Protein AF-A0A2V5ZQG7-F1 (afdb_monomer)

Radius of gyration: 13.89 Å; Cα contacts (8 Å, |Δi|>4): 99; chains: 1; bounding box: 46×27×25 Å

Solvent-accessible surface area (backbone atoms only — not comparable to full-atom values): 5188 Å² total; per-residue (Å²): 121,76,66,65,58,47,58,52,50,52,52,46,48,50,46,37,61,37,27,44,98,58,28,69,59,46,26,58,77,69,68,50,48,69,47,80,48,33,68,63,49,49,67,77,37,68,83,32,64,48,55,52,78,80,55,18,16,79,73,48,73,57,99,74,29,36,31,32,30,66,84,38,61,52,58,93,85,66,75,71,77,77,74,86,77,78,131

Mean predicted aligned error: 7.86 Å

Structure (mmCIF, N/CA/C/O backbone):
data_AF-A0A2V5ZQG7-F1
#
_entry.id   AF-A0A2V5ZQG7-F1
#
loop_
_atom_site.group_PDB
_atom_site.id
_atom_site.type_symbol
_atom_site.label_atom_id
_atom_site.label_alt_id
_atom_site.label_comp_id
_atom_site.label_asym_id
_atom_site.label_entity_id
_atom_site.label_seq_id
_atom_site.pdbx_PDB_ins_code
_atom_site.Cartn_x
_atom_site.Cartn_y
_atom_site.Cartn_z
_atom_site.occupancy
_atom_site.B_iso_or_equiv
_atom_site.auth_seq_id
_atom_site.auth_comp_id
_atom_site.auth_asym_id
_atom_site.auth_atom_id
_atom_site.pdbx_PDB_model_num
ATOM 1 N N . GLN A 1 1 ? 27.267 -2.610 -12.535 1.00 55.22 1 GLN A N 1
ATOM 2 C CA . GLN A 1 1 ? 26.177 -3.582 -12.325 1.00 55.22 1 GLN A CA 1
ATOM 3 C C . GLN A 1 1 ? 24.986 -3.063 -11.508 1.00 55.22 1 GLN A C 1
ATOM 5 O O . GLN A 1 1 ? 23.877 -3.397 -11.870 1.00 55.22 1 GLN A O 1
ATOM 10 N N . GLY A 1 2 ? 25.136 -2.218 -10.475 1.00 54.91 2 GLY A N 1
ATOM 11 C CA . GLY A 1 2 ? 24.001 -1.848 -9.595 1.00 54.91 2 GLY A CA 1
ATOM 12 C C . GLY A 1 2 ? 22.879 -0.958 -10.173 1.00 54.91 2 GLY A C 1
ATOM 13 O O . GLY A 1 2 ? 21.823 -0.858 -9.560 1.00 54.91 2 GLY A O 1
ATOM 14 N N . PHE A 1 3 ? 23.065 -0.318 -11.333 1.00 55.44 3 PHE A N 1
ATOM 15 C CA . PHE A 1 3 ? 22.056 0.587 -11.916 1.00 55.44 3 PHE A CA 1
ATOM 16 C C . PHE A 1 3 ? 20.971 -0.141 -12.728 1.00 55.44 3 PHE A C 1
ATOM 18 O O . PHE A 1 3 ? 19.834 0.322 -12.790 1.00 55.44 3 PHE A O 1
ATOM 25 N N . GLU A 1 4 ? 21.293 -1.293 -13.325 1.00 59.09 4 GLU A N 1
ATOM 26 C CA . GLU A 1 4 ? 20.342 -2.075 -14.130 1.00 59.09 4 GLU A CA 1
ATOM 27 C C . GLU A 1 4 ? 19.307 -2.792 -13.250 1.00 59.09 4 GLU A C 1
ATOM 29 O O . GLU A 1 4 ? 18.137 -2.894 -13.618 1.00 59.09 4 GLU A O 1
ATOM 34 N N . ASP A 1 5 ? 19.720 -3.237 -12.061 1.00 63.41 5 ASP A N 1
ATOM 35 C CA . ASP A 1 5 ? 18.833 -3.837 -11.060 1.00 63.41 5 ASP A CA 1
ATOM 36 C C . ASP A 1 5 ? 17.921 -2.796 -10.397 1.00 63.41 5 ASP A C 1
ATOM 38 O O . ASP A 1 5 ? 16.755 -3.085 -10.115 1.00 63.41 5 ASP A O 1
ATOM 42 N N . TYR A 1 6 ? 18.405 -1.559 -10.225 1.00 64.56 6 TYR A N 1
ATOM 43 C CA . TYR A 1 6 ? 17.600 -0.458 -9.691 1.00 64.56 6 TYR A CA 1
ATOM 44 C C . TYR A 1 6 ? 16.427 -0.115 -10.619 1.00 64.56 6 TYR A C 1
ATOM 46 O O . TYR A 1 6 ? 15.285 -0.060 -10.169 1.00 64.56 6 TYR A O 1
ATOM 54 N N . GLY A 1 7 ? 16.684 0.042 -11.924 1.00 76.38 7 GLY A N 1
ATOM 55 C CA . GLY A 1 7 ? 15.634 0.353 -12.901 1.00 76.38 7 GLY A CA 1
ATOM 56 C C . GLY A 1 7 ? 14.548 -0.726 -12.983 1.00 76.38 7 GLY A C 1
ATOM 57 O O . GLY A 1 7 ? 13.362 -0.410 -13.060 1.00 76.38 7 GLY A O 1
ATOM 58 N N . LYS A 1 8 ? 14.935 -2.005 -12.892 1.00 82.62 8 LYS A N 1
ATOM 59 C CA . LYS A 1 8 ? 13.988 -3.134 -12.862 1.00 82.62 8 LYS A CA 1
ATOM 60 C C . LYS A 1 8 ? 13.174 -3.172 -11.569 1.00 82.62 8 LYS A C 1
ATOM 62 O O . LYS A 1 8 ? 11.967 -3.396 -11.614 1.00 82.62 8 LYS A O 1
ATOM 67 N N . THR A 1 9 ? 13.819 -2.932 -10.430 1.00 85.62 9 THR A N 1
ATOM 68 C CA . THR A 1 9 ? 13.152 -2.900 -9.120 1.00 85.62 9 THR A CA 1
ATOM 69 C C . THR A 1 9 ? 12.157 -1.742 -9.041 1.00 85.62 9 THR A C 1
ATOM 71 O O . THR A 1 9 ? 11.033 -1.930 -8.583 1.00 85.62 9 THR A O 1
ATOM 74 N N . GLU A 1 10 ? 12.524 -0.563 -9.548 1.00 86.25 10 GLU A N 1
ATOM 75 C CA . GLU A 1 10 ? 11.637 0.601 -9.587 1.00 86.25 10 GLU A CA 1
ATOM 76 C C . GLU A 1 10 ? 10.417 0.370 -10.495 1.00 86.25 10 GLU A C 1
ATOM 78 O O . GLU A 1 10 ? 9.298 0.718 -10.118 1.00 86.25 10 GLU A O 1
ATOM 83 N N . ASP A 1 11 ? 10.601 -0.250 -11.664 1.00 90.00 11 ASP A N 1
ATOM 84 C CA . ASP A 1 11 ? 9.497 -0.589 -12.571 1.00 90.00 11 ASP A CA 1
ATOM 85 C C . ASP A 1 11 ? 8.515 -1.584 -11.931 1.00 90.00 11 ASP A C 1
ATOM 87 O O . ASP A 1 11 ? 7.297 -1.382 -11.963 1.00 90.00 11 ASP A O 1
ATOM 91 N N . LEU A 1 12 ? 9.039 -2.623 -11.274 1.00 90.31 12 LEU A N 1
ATOM 92 C CA . LEU A 1 12 ? 8.230 -3.579 -10.520 1.00 90.31 12 LEU A CA 1
ATOM 93 C C . LEU A 1 12 ? 7.497 -2.895 -9.361 1.00 90.31 12 LEU A C 1
ATOM 95 O O . LEU A 1 12 ? 6.302 -3.122 -9.177 1.00 90.31 12 LEU A O 1
ATOM 99 N N . LEU A 1 13 ? 8.162 -2.010 -8.615 1.00 90.56 13 LEU A N 1
ATOM 100 C CA . LEU A 1 13 ? 7.521 -1.266 -7.535 1.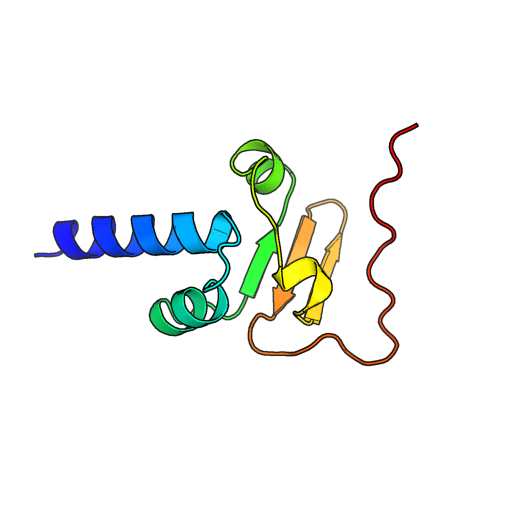00 90.56 13 LEU A CA 1
ATOM 101 C C . LEU A 1 13 ? 6.403 -0.368 -8.075 1.00 90.56 13 LEU A C 1
ATOM 103 O O . LEU A 1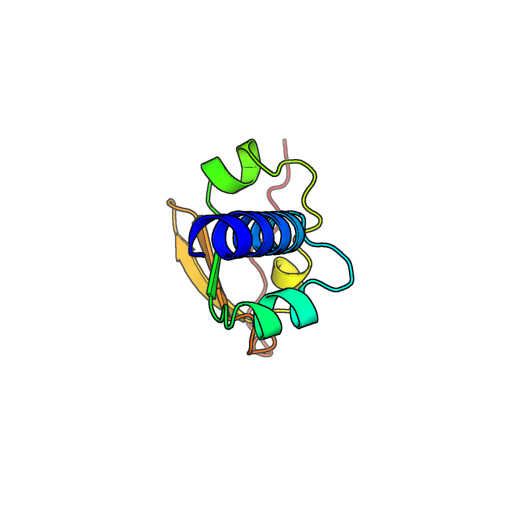 13 ? 5.308 -0.366 -7.523 1.00 90.56 13 LEU A O 1
ATOM 107 N N . LYS A 1 14 ? 6.619 0.342 -9.186 1.00 90.56 14 LYS A N 1
ATOM 108 C CA . LYS A 1 14 ? 5.576 1.156 -9.832 1.00 90.56 14 LYS A CA 1
ATOM 109 C C . LYS A 1 14 ? 4.381 0.305 -10.258 1.00 90.56 14 LYS A C 1
ATOM 111 O O . LYS A 1 14 ? 3.244 0.696 -9.998 1.00 90.56 14 LYS A O 1
ATOM 116 N N . LYS A 1 15 ? 4.613 -0.873 -10.845 1.00 91.12 15 LYS A N 1
ATOM 117 C CA . LYS A 1 15 ? 3.550 -1.834 -11.200 1.00 91.12 15 LYS A CA 1
ATOM 118 C C . LYS A 1 15 ? 2.783 -2.330 -9.977 1.00 91.12 15 LYS A C 1
ATOM 120 O O . LYS A 1 15 ? 1.555 -2.426 -10.029 1.00 91.12 15 LYS A O 1
ATOM 125 N N . LEU A 1 16 ? 3.489 -2.602 -8.876 1.00 91.81 16 LEU A N 1
ATOM 126 C CA . LEU A 1 16 ? 2.872 -2.932 -7.594 1.00 91.81 16 LEU A CA 1
ATOM 127 C C . LEU A 1 16 ? 1.997 -1.771 -7.116 1.00 91.81 16 LEU A C 1
ATOM 129 O O . LEU A 1 16 ? 0.812 -1.976 -6.893 1.00 91.81 16 LEU A O 1
ATOM 133 N N . MET A 1 17 ? 2.528 -0.549 -7.054 1.00 92.56 17 MET A N 1
ATOM 134 C CA . MET A 1 17 ? 1.802 0.641 -6.592 1.00 92.56 17 MET A CA 1
ATOM 135 C C . MET A 1 17 ? 0.592 0.995 -7.470 1.00 92.56 17 MET A C 1
ATOM 137 O O . MET A 1 17 ? -0.404 1.508 -6.961 1.00 92.56 17 MET A O 1
ATOM 141 N N . GLN A 1 18 ? 0.619 0.676 -8.767 1.00 92.69 18 GLN A N 1
ATOM 142 C CA . GLN A 1 18 ? -0.524 0.808 -9.682 1.00 92.69 18 GLN A CA 1
ATOM 143 C C . GLN A 1 18 ? -1.632 -0.232 -9.440 1.00 92.69 18 GLN A C 1
ATOM 145 O O . GLN A 1 18 ? -2.749 -0.071 -9.933 1.00 92.69 18 GLN A O 1
ATOM 150 N N . GLY A 1 19 ? -1.363 -1.293 -8.676 1.00 87.81 19 GLY A N 1
ATOM 151 C CA . GLY A 1 19 ? -2.369 -2.303 -8.365 1.00 87.81 19 GLY A CA 1
ATOM 152 C C . GLY A 1 19 ? -2.766 -3.166 -9.555 1.00 87.81 19 GLY A C 1
ATOM 153 O O . GLY A 1 19 ? -3.933 -3.529 -9.669 1.00 87.81 19 GLY A O 1
ATOM 154 N N . GLY A 1 20 ? -1.816 -3.494 -10.438 1.00 86.38 20 GLY A N 1
ATOM 155 C CA . GLY A 1 20 ? -2.066 -4.396 -11.566 1.00 86.38 20 GLY A CA 1
ATOM 156 C C . GLY A 1 20 ? -2.595 -5.772 -11.130 1.00 86.38 20 GLY A C 1
ATOM 157 O O . GLY A 1 20 ? -2.418 -6.194 -9.989 1.00 86.38 20 GLY A O 1
ATOM 158 N N . ALA A 1 21 ? -3.223 -6.514 -12.047 1.00 84.69 21 ALA A N 1
ATOM 159 C CA . ALA A 1 21 ? -3.836 -7.816 -11.744 1.00 84.69 21 ALA A CA 1
ATOM 160 C C . ALA A 1 21 ? -2.856 -8.834 -11.118 1.00 84.69 21 ALA A C 1
ATOM 162 O O . ALA A 1 21 ? -3.253 -9.671 -10.309 1.00 84.69 21 ALA A O 1
ATOM 163 N N . ASN A 1 22 ? -1.567 -8.729 -11.446 1.00 88.81 22 ASN A N 1
ATOM 164 C CA . ASN A 1 22 ? -0.481 -9.574 -10.952 1.00 88.81 22 ASN A CA 1
ATOM 165 C C . ASN A 1 22 ? 0.262 -8.994 -9.730 1.00 88.81 22 ASN A C 1
ATOM 167 O O . ASN A 1 22 ? 1.356 -9.456 -9.415 1.00 88.81 22 ASN A O 1
ATOM 171 N N . TRP A 1 23 ? -0.301 -8.010 -9.022 1.00 90.12 23 TRP A N 1
ATOM 172 C CA . TRP A 1 23 ? 0.366 -7.329 -7.903 1.00 90.12 23 TRP A CA 1
ATOM 173 C C . TRP A 1 23 ? 0.934 -8.281 -6.833 1.00 90.12 23 TRP A C 1
ATOM 175 O O . TRP A 1 23 ? 1.988 -8.001 -6.276 1.00 90.12 23 TRP A O 1
ATOM 185 N N . ARG A 1 24 ? 0.281 -9.423 -6.564 1.00 90.12 24 ARG A N 1
ATOM 186 C CA . ARG A 1 24 ? 0.767 -10.427 -5.595 1.00 90.12 24 ARG A CA 1
ATOM 187 C C . ARG A 1 24 ? 2.070 -11.081 -6.026 1.00 90.12 24 ARG A C 1
ATOM 189 O O . ARG A 1 24 ? 2.924 -11.340 -5.187 1.00 90.12 24 ARG A O 1
ATOM 196 N N . ASP A 1 25 ? 2.196 -11.372 -7.315 1.00 91.69 25 ASP A N 1
ATOM 197 C CA . ASP A 1 25 ? 3.407 -11.962 -7.877 1.00 91.69 25 ASP A CA 1
ATOM 198 C C . ASP A 1 25 ? 4.556 -10.954 -7.791 1.00 91.69 25 ASP A C 1
ATOM 200 O O . ASP A 1 25 ? 5.593 -11.244 -7.205 1.00 91.69 25 ASP A O 1
ATOM 204 N N . VAL A 1 26 ? 4.291 -9.712 -8.207 1.00 91.81 26 VAL A N 1
ATOM 205 C CA . VAL A 1 26 ? 5.247 -8.600 -8.122 1.00 91.81 26 VAL A CA 1
ATOM 206 C C . VAL A 1 26 ? 5.690 -8.336 -6.678 1.00 91.81 26 VAL A C 1
ATOM 208 O O . VAL A 1 26 ? 6.881 -8.173 -6.421 1.00 91.81 26 VAL A O 1
ATOM 211 N N . ALA A 1 27 ? 4.760 -8.335 -5.719 1.00 91.94 27 ALA A N 1
ATOM 212 C CA . ALA A 1 27 ? 5.076 -8.179 -4.301 1.00 91.94 27 ALA A CA 1
ATOM 213 C C . ALA A 1 27 ? 5.992 -9.302 -3.795 1.00 91.94 27 ALA A C 1
ATOM 215 O O . ALA A 1 27 ? 6.951 -9.024 -3.080 1.00 91.94 27 ALA A O 1
ATOM 216 N N . ARG A 1 28 ? 5.755 -10.554 -4.210 1.00 90.44 28 ARG A N 1
ATOM 217 C CA . ARG A 1 28 ? 6.618 -11.694 -3.863 1.00 90.44 28 ARG A CA 1
ATOM 218 C C . ARG A 1 28 ? 7.997 -11.593 -4.502 1.00 90.44 28 ARG A C 1
ATOM 220 O O . ARG A 1 28 ? 8.981 -11.846 -3.816 1.00 90.44 28 ARG A O 1
ATOM 227 N N . THR A 1 29 ? 8.083 -11.187 -5.770 1.00 91.31 29 THR A N 1
ATOM 228 C CA . THR A 1 29 ? 9.363 -10.956 -6.459 1.00 91.31 29 THR A CA 1
ATOM 229 C C . THR A 1 29 ? 10.196 -9.896 -5.745 1.00 91.31 29 THR A C 1
ATOM 231 O O . THR A 1 29 ? 11.401 -10.064 -5.593 1.00 91.31 29 THR A O 1
ATOM 234 N N . LEU A 1 30 ? 9.552 -8.826 -5.274 1.00 90.25 30 LEU A N 1
ATOM 235 C CA . LEU A 1 30 ? 10.202 -7.755 -4.517 1.00 90.25 30 LEU A CA 1
ATOM 236 C C . LEU A 1 30 ? 10.364 -8.067 -3.020 1.00 90.25 30 LEU A C 1
ATOM 238 O O . LEU A 1 30 ? 10.912 -7.246 -2.289 1.00 90.25 30 LEU A O 1
ATOM 242 N N . GLN A 1 31 ? 9.856 -9.210 -2.548 1.00 90.62 31 GLN A N 1
ATOM 243 C CA . GLN A 1 31 ? 9.756 -9.566 -1.126 1.00 90.62 31 GLN A CA 1
ATOM 244 C C . GLN A 1 31 ? 9.084 -8.473 -0.267 1.00 90.62 31 GLN A C 1
ATOM 246 O O . GLN A 1 31 ? 9.403 -8.285 0.909 1.00 90.62 31 GLN A O 1
ATOM 251 N N . VAL A 1 32 ? 8.127 -7.747 -0.851 1.00 90.75 32 VAL A N 1
ATOM 252 C CA . VAL A 1 32 ? 7.342 -6.713 -0.174 1.00 90.75 32 VAL A CA 1
ATOM 253 C C . VAL A 1 32 ? 6.208 -7.376 0.588 1.00 90.75 32 VAL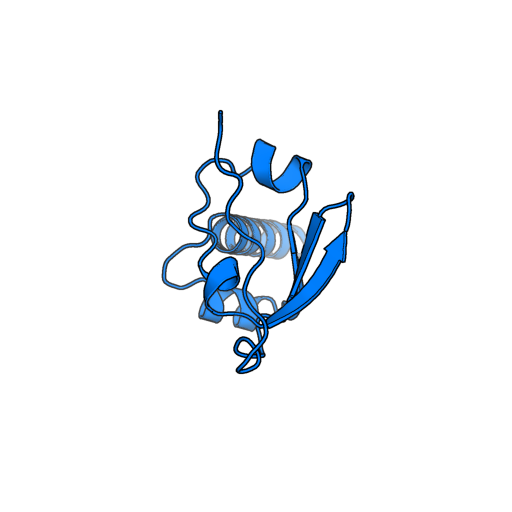 A C 1
ATOM 255 O O . VAL A 1 32 ? 5.267 -7.911 0.003 1.00 90.75 32 VAL A O 1
ATOM 258 N N . ARG A 1 33 ? 6.280 -7.285 1.912 1.00 92.56 33 ARG A N 1
ATOM 259 C CA . ARG A 1 33 ? 5.229 -7.772 2.805 1.00 92.56 33 ARG A CA 1
ATOM 260 C C . ARG A 1 33 ? 4.198 -6.707 3.155 1.00 92.56 33 ARG A C 1
ATOM 262 O O . ARG A 1 33 ? 3.016 -7.011 3.246 1.00 92.56 33 ARG A O 1
ATOM 269 N N . TYR A 1 34 ? 4.630 -5.465 3.347 1.00 92.94 34 TYR A N 1
ATOM 270 C CA . TYR A 1 34 ? 3.753 -4.374 3.758 1.00 92.94 34 TYR A CA 1
ATOM 271 C C . TYR A 1 34 ? 3.716 -3.289 2.693 1.00 92.94 34 TYR A C 1
ATOM 273 O O . TYR A 1 34 ? 4.763 -2.881 2.192 1.00 92.94 34 TYR A O 1
ATOM 281 N N . ILE A 1 35 ? 2.519 -2.793 2.386 1.00 92.06 35 ILE A N 1
ATOM 282 C CA . ILE A 1 35 ? 2.338 -1.611 1.544 1.00 92.06 35 ILE A CA 1
ATOM 283 C C . ILE A 1 35 ? 1.728 -0.486 2.365 1.00 92.06 35 ILE A C 1
ATOM 285 O O . ILE A 1 35 ? 0.720 -0.667 3.048 1.00 92.06 35 ILE A O 1
ATOM 289 N N . PHE A 1 36 ? 2.357 0.680 2.290 1.00 92.50 36 PHE A N 1
ATOM 290 C CA . PHE A 1 36 ? 1.832 1.909 2.854 1.00 92.50 36 PHE A CA 1
ATOM 291 C C . PHE A 1 36 ? 0.986 2.636 1.810 1.00 92.50 36 PHE A C 1
ATOM 293 O O . PHE A 1 36 ? 1.345 2.701 0.635 1.00 92.50 36 PHE A O 1
ATOM 300 N N . TRP A 1 37 ? -0.145 3.182 2.243 1.00 92.81 37 TRP A N 1
ATOM 301 C CA . TRP A 1 37 ? -1.062 3.922 1.392 1.00 92.81 37 TRP A CA 1
ATOM 302 C C . TRP A 1 37 ? -1.549 5.196 2.088 1.00 92.81 37 TRP A C 1
ATOM 304 O O . TRP A 1 37 ? -2.547 5.194 2.820 1.00 92.81 37 TRP A O 1
ATOM 314 N N . GLY A 1 38 ? -0.821 6.291 1.868 1.00 91.50 38 GLY A N 1
ATOM 315 C CA . GLY A 1 38 ? -1.087 7.613 2.422 1.00 91.50 38 GLY A CA 1
ATOM 316 C C . GLY A 1 38 ? -1.684 8.591 1.410 1.00 91.50 38 GLY A C 1
ATOM 317 O O . GLY A 1 38 ? -2.221 8.220 0.363 1.00 91.50 38 GLY A O 1
ATOM 318 N N . LYS A 1 39 ? -1.638 9.884 1.750 1.00 89.19 39 LYS A N 1
ATOM 319 C CA . LYS A 1 39 ? -2.124 10.964 0.872 1.00 89.19 39 LYS A CA 1
ATOM 320 C C . LYS A 1 39 ? -1.244 11.125 -0.367 1.00 89.19 39 LYS A C 1
ATOM 322 O O . LYS A 1 39 ? -1.774 11.332 -1.457 1.00 89.19 39 LYS A O 1
ATOM 327 N N . ASP A 1 40 ? 0.069 10.999 -0.208 1.00 90.06 40 ASP A N 1
ATOM 328 C CA . ASP A 1 40 ? 1.020 11.130 -1.307 1.00 90.06 40 ASP A CA 1
ATOM 329 C C . ASP A 1 40 ? 0.913 9.967 -2.290 1.00 90.06 40 ASP A C 1
ATOM 331 O O . ASP A 1 40 ? 0.867 10.203 -3.494 1.00 90.06 40 ASP A O 1
ATOM 335 N N . GLU A 1 41 ? 0.763 8.725 -1.828 1.00 90.69 41 GLU A N 1
ATOM 336 C CA . GLU A 1 41 ? 0.537 7.577 -2.713 1.00 90.69 41 GLU A CA 1
ATOM 337 C C . GLU A 1 41 ? -0.766 7.736 -3.492 1.00 90.69 41 GLU A C 1
ATOM 339 O O . GLU A 1 41 ? -0.789 7.519 -4.700 1.00 90.69 41 GLU A O 1
ATOM 344 N N . LYS A 1 42 ? -1.837 8.210 -2.843 1.00 87.25 42 LYS A N 1
ATOM 345 C CA . LYS A 1 42 ? -3.104 8.513 -3.526 1.00 87.25 42 LYS A CA 1
ATOM 346 C C . LYS A 1 42 ? -2.951 9.600 -4.591 1.00 87.25 42 LYS A C 1
ATOM 348 O O . LYS A 1 42 ? -3.597 9.512 -5.630 1.00 87.25 42 LYS A O 1
ATOM 353 N N . LYS A 1 43 ? -2.111 10.611 -4.351 1.00 90.56 43 LYS A N 1
ATOM 354 C CA . LYS A 1 43 ? -1.849 11.694 -5.310 1.00 90.56 43 LYS A CA 1
ATOM 355 C C . LYS A 1 43 ? -0.984 11.222 -6.483 1.00 90.56 43 LYS A C 1
ATOM 357 O O . LYS A 1 43 ? -1.299 11.527 -7.628 1.00 90.56 43 LYS A O 1
ATOM 362 N N . ASN A 1 44 ? 0.087 10.482 -6.203 1.00 89.38 44 ASN A N 1
ATOM 363 C CA . ASN A 1 44 ? 1.051 10.022 -7.206 1.00 89.38 44 ASN 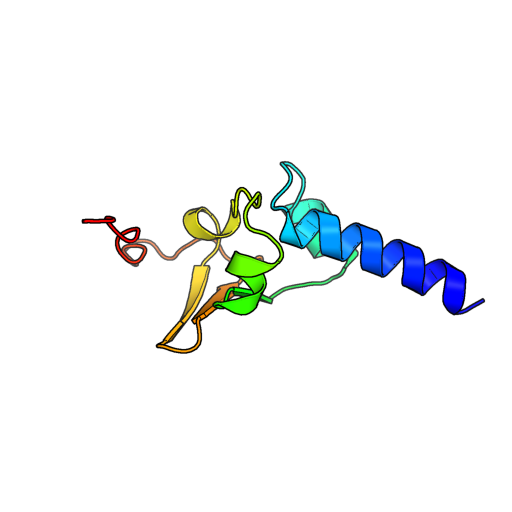A CA 1
ATOM 364 C C . ASN A 1 44 ? 0.537 8.819 -8.016 1.00 89.38 44 ASN A C 1
ATOM 366 O O . ASN A 1 44 ? 0.882 8.667 -9.184 1.00 89.38 44 ASN A O 1
ATOM 370 N N . TYR A 1 45 ? -0.325 7.994 -7.420 1.00 89.44 45 TYR A N 1
ATOM 371 C CA . TYR A 1 45 ? -0.911 6.797 -8.022 1.00 89.44 45 TYR A CA 1
ATOM 372 C C . TYR A 1 45 ? -2.444 6.870 -8.023 1.00 89.44 45 TYR A C 1
ATOM 374 O O . TYR A 1 45 ? -3.130 5.914 -7.659 1.00 89.44 45 TYR A O 1
ATOM 382 N N . ALA A 1 46 ? -2.998 8.004 -8.465 1.00 86.31 46 ALA A N 1
ATOM 383 C CA . ALA A 1 46 ? -4.447 8.230 -8.526 1.00 86.31 46 ALA A CA 1
ATOM 384 C C . ALA A 1 46 ? -5.196 7.190 -9.388 1.00 86.31 46 ALA A C 1
ATOM 386 O O . ALA A 1 46 ? -6.357 6.889 -9.126 1.00 86.31 46 ALA A O 1
ATOM 387 N N . GLY A 1 47 ? -4.520 6.604 -10.385 1.00 87.19 47 GLY A N 1
ATOM 388 C CA . GLY A 1 47 ? -5.048 5.522 -11.224 1.00 87.19 47 GLY A CA 1
ATOM 389 C C . GLY A 1 47 ? -4.909 4.112 -10.635 1.00 87.19 47 GLY A C 1
ATOM 390 O O . GLY A 1 47 ? -5.212 3.145 -11.329 1.00 87.19 47 GLY A O 1
ATOM 391 N N . SER A 1 48 ? -4.420 3.964 -9.398 1.00 89.75 48 SER A N 1
ATOM 392 C CA . SER A 1 48 ? -4.200 2.646 -8.798 1.00 89.75 48 SER A CA 1
ATOM 393 C C . SER A 1 48 ? -5.509 1.938 -8.459 1.00 89.75 48 SER A C 1
ATOM 395 O O . SER A 1 48 ? -6.380 2.490 -7.776 1.00 89.75 48 SER A O 1
ATOM 397 N N . GLN A 1 49 ? -5.616 0.672 -8.871 1.00 88.25 49 GLN A N 1
ATOM 398 C CA . GLN A 1 49 ? -6.780 -0.163 -8.559 1.00 88.25 49 GLN A CA 1
ATOM 399 C C . GLN A 1 49 ? -6.804 -0.636 -7.102 1.00 88.25 49 GLN A C 1
ATOM 401 O O . GLN A 1 49 ? -7.857 -1.051 -6.620 1.00 88.25 49 GLN A O 1
ATOM 406 N N . ARG A 1 50 ? -5.661 -0.561 -6.401 1.00 88.75 50 ARG A N 1
ATOM 407 C CA . ARG A 1 50 ? -5.502 -0.911 -4.976 1.00 88.75 50 ARG A CA 1
ATOM 408 C C . ARG A 1 50 ? -6.197 -2.226 -4.586 1.00 88.75 50 ARG A C 1
ATOM 410 O O . ARG A 1 50 ? -6.959 -2.260 -3.619 1.00 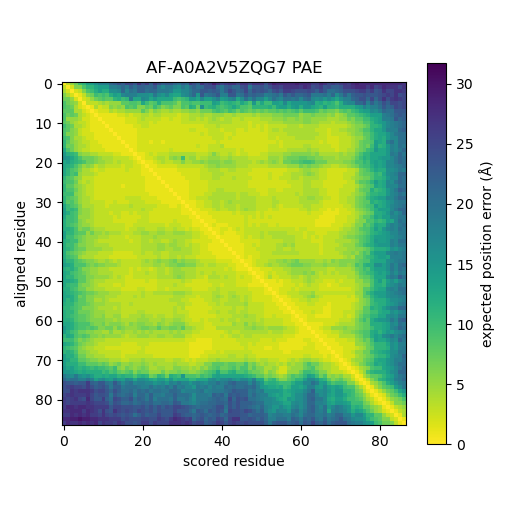88.75 50 ARG A O 1
ATOM 417 N N . PRO A 1 51 ? -5.959 -3.335 -5.305 1.00 88.94 51 PRO A N 1
ATOM 418 C CA . PRO A 1 51 ? -6.641 -4.601 -5.038 1.00 88.94 51 PRO A CA 1
ATOM 419 C C . PRO A 1 51 ? -6.383 -5.134 -3.617 1.00 88.94 51 PRO A C 1
ATOM 421 O O . PRO A 1 51 ? -7.255 -5.790 -3.040 1.00 88.94 51 PRO A O 1
ATOM 424 N N . TRP A 1 52 ? -5.226 -4.826 -3.018 1.00 88.81 52 TRP A N 1
ATOM 425 C CA . TRP A 1 52 ? -4.903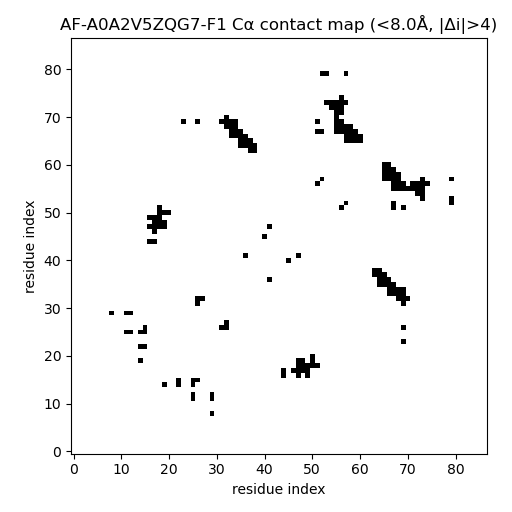 -5.179 -1.628 1.00 88.81 52 TRP A CA 1
ATOM 426 C C . TRP A 1 52 ? -5.830 -4.520 -0.602 1.00 88.81 52 TRP A C 1
ATOM 428 O O . TRP A 1 52 ? -6.083 -5.130 0.425 1.00 88.81 52 TRP A O 1
ATOM 438 N N . GLU A 1 53 ? -6.427 -3.359 -0.883 1.00 88.38 53 GLU A N 1
ATOM 439 C CA . GLU A 1 53 ? -7.361 -2.687 0.041 1.00 88.38 53 GLU A CA 1
ATOM 440 C C . GLU A 1 53 ? -8.564 -3.582 0.399 1.00 88.38 53 GLU A C 1
ATOM 442 O O . GLU A 1 53 ? -9.125 -3.474 1.484 1.00 88.38 53 GLU A O 1
ATOM 447 N N . LYS A 1 54 ? -8.933 -4.507 -0.501 1.00 84.69 54 LYS A N 1
ATOM 448 C CA . LYS A 1 54 ? -10.021 -5.479 -0.302 1.00 84.69 54 LYS A CA 1
ATOM 449 C C . LYS A 1 54 ? -9.548 -6.899 -0.001 1.00 84.69 54 LYS A C 1
ATOM 451 O O . LYS A 1 54 ? -10.344 -7.726 0.430 1.00 84.69 54 LYS A O 1
ATOM 456 N N . THR A 1 55 ? -8.300 -7.223 -0.331 1.00 87.38 55 THR A N 1
ATOM 457 C CA . THR A 1 55 ? -7.814 -8.614 -0.375 1.00 87.38 55 THR A CA 1
ATOM 458 C C . THR A 1 55 ? -6.627 -8.893 0.540 1.00 87.38 55 THR A C 1
ATOM 460 O O . THR A 1 55 ? -6.230 -10.055 0.646 1.00 87.38 55 THR A O 1
ATOM 463 N N . ALA A 1 56 ? -6.086 -7.866 1.195 1.00 89.75 56 ALA A N 1
ATOM 464 C CA . ALA A 1 56 ? -5.010 -7.943 2.174 1.00 89.75 56 ALA A CA 1
ATOM 465 C C . ALA A 1 56 ? -5.504 -7.501 3.562 1.00 89.75 56 ALA A C 1
ATOM 467 O O . ALA A 1 56 ? -6.480 -6.757 3.673 1.00 89.75 56 ALA A O 1
ATOM 468 N N . ALA A 1 57 ? -4.832 -7.956 4.617 1.00 90.19 57 ALA A N 1
ATOM 469 C CA . ALA A 1 57 ? -5.135 -7.545 5.984 1.00 90.19 57 ALA A CA 1
ATOM 470 C C . ALA A 1 57 ? -4.700 -6.102 6.244 1.00 90.19 57 ALA A C 1
ATOM 472 O O . ALA A 1 57 ? -3.620 -5.691 5.816 1.00 90.19 57 ALA A O 1
ATOM 473 N N . LEU A 1 58 ? -5.508 -5.347 6.986 1.00 90.44 58 LEU A N 1
ATOM 474 C CA . LEU A 1 58 ? -5.133 -4.017 7.443 1.00 90.44 58 LEU A CA 1
ATOM 475 C C . LEU A 1 58 ? -4.228 -4.163 8.674 1.00 90.44 58 LEU A C 1
ATOM 477 O O . LEU A 1 58 ? -4.673 -4.523 9.754 1.00 90.44 58 LEU A O 1
ATOM 481 N N . ALA A 1 59 ? -2.934 -3.899 8.517 1.00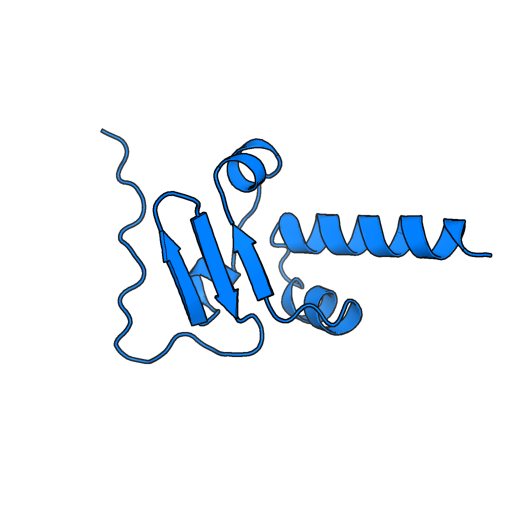 89.56 59 ALA A N 1
ATOM 482 C CA . ALA A 1 59 ? -1.977 -4.001 9.615 1.00 89.56 59 ALA A CA 1
ATOM 483 C C . ALA A 1 59 ? -2.068 -2.801 10.573 1.00 89.56 59 ALA A C 1
ATOM 485 O O . ALA A 1 59 ? -1.896 -2.955 11.780 1.00 89.56 59 ALA A O 1
ATOM 486 N N . ALA A 1 60 ? -2.311 -1.602 10.034 1.00 88.38 60 ALA A N 1
ATOM 487 C CA . ALA A 1 60 ? -2.498 -0.377 10.806 1.00 88.38 60 ALA A CA 1
ATOM 488 C C . ALA A 1 60 ? -3.176 0.707 9.958 1.00 88.38 60 ALA A C 1
ATOM 490 O O . ALA A 1 60 ? -2.990 0.760 8.744 1.00 88.38 60 ALA A O 1
ATOM 491 N N . SER A 1 61 ? -3.902 1.626 10.592 1.00 91.31 61 SER A N 1
ATOM 492 C CA . SER A 1 61 ? -4.450 2.813 9.927 1.00 91.31 61 SER A CA 1
ATOM 493 C C . SER A 1 61 ? -4.490 4.020 10.854 1.00 91.31 61 SER A C 1
ATOM 495 O O . SER A 1 61 ? -4.691 3.871 12.058 1.00 91.31 61 SER A O 1
ATOM 497 N N . GLY A 1 62 ? -4.368 5.218 10.289 1.00 89.69 62 GLY A N 1
ATOM 498 C CA . GLY A 1 62 ? -4.513 6.482 11.004 1.00 89.69 62 GLY A CA 1
ATOM 499 C C . GLY A 1 62 ? -4.596 7.681 10.059 1.00 89.69 62 GLY A C 1
ATOM 500 O O . GLY A 1 62 ? -4.686 7.536 8.841 1.00 89.69 62 GLY A O 1
ATOM 501 N N . THR A 1 63 ? -4.518 8.895 10.609 1.00 87.88 63 THR A N 1
ATOM 502 C CA . THR A 1 63 ? -4.579 10.161 9.842 1.00 87.88 63 THR A CA 1
ATOM 503 C C . THR A 1 63 ? -3.480 10.282 8.776 1.00 87.88 63 THR A C 1
ATOM 505 O O . THR A 1 63 ? -3.616 11.032 7.808 1.00 87.88 63 THR A O 1
ATOM 508 N N . TRP A 1 64 ? -2.393 9.533 8.950 1.00 87.50 64 TRP A N 1
ATOM 509 C CA . TRP A 1 64 ? -1.253 9.450 8.043 1.00 87.50 64 TRP A CA 1
ATOM 510 C C . TRP A 1 64 ? -1.468 8.482 6.864 1.00 87.50 64 TRP A C 1
ATOM 512 O O . TRP A 1 64 ? -0.770 8.607 5.862 1.00 87.50 64 TRP A O 1
ATOM 522 N N . GLY A 1 65 ? -2.429 7.552 6.932 1.00 91.94 65 GLY A N 1
ATOM 523 C CA . GLY A 1 65 ? -2.649 6.531 5.901 1.00 91.94 65 GLY A CA 1
ATOM 524 C C . GLY A 1 65 ? -3.011 5.154 6.459 1.00 91.94 65 GLY A C 1
ATOM 525 O O . GLY A 1 65 ? -3.441 5.026 7.604 1.00 91.94 65 GLY A O 1
ATOM 526 N N . ALA A 1 66 ? -2.841 4.125 5.631 1.00 93.06 66 ALA A N 1
ATOM 527 C CA . ALA A 1 66 ? -3.068 2.725 5.982 1.00 93.06 66 ALA A CA 1
ATOM 528 C C . ALA A 1 66 ? -1.875 1.854 5.572 1.00 93.06 66 ALA A C 1
ATOM 530 O O . ALA A 1 66 ? -1.235 2.116 4.557 1.00 93.06 66 ALA A O 1
ATOM 531 N N . ILE A 1 67 ? -1.590 0.816 6.353 1.00 92.31 67 ILE A N 1
ATOM 532 C CA . ILE A 1 67 ? -0.603 -0.219 6.048 1.00 92.31 67 ILE A CA 1
ATOM 533 C C . ILE A 1 67 ? -1.355 -1.525 5.843 1.00 92.31 67 ILE A C 1
ATOM 535 O O . ILE A 1 67 ? -2.097 -1.944 6.729 1.00 92.31 67 ILE A O 1
ATOM 539 N N . TYR A 1 68 ? -1.130 -2.182 4.710 1.00 92.62 68 TYR A N 1
ATOM 540 C CA . TYR A 1 68 ? -1.717 -3.486 4.409 1.00 92.62 68 TYR A CA 1
ATOM 541 C C . TYR A 1 68 ? -0.636 -4.572 4.410 1.00 92.62 68 TYR A C 1
ATOM 543 O O . TYR A 1 68 ? 0.425 -4.376 3.817 1.00 92.62 68 TYR A O 1
ATOM 551 N N . ASP A 1 69 ? -0.902 -5.706 5.064 1.00 92.94 69 ASP A N 1
ATOM 552 C CA . ASP A 1 69 ? -0.069 -6.916 5.020 1.00 92.94 69 ASP A CA 1
ATOM 553 C C . ASP A 1 69 ? -0.472 -7.752 3.797 1.00 92.94 69 ASP A C 1
ATOM 555 O O . ASP A 1 69 ? -1.519 -8.400 3.782 1.00 92.94 69 ASP A O 1
ATOM 559 N N . LEU A 1 70 ? 0.362 -7.718 2.759 1.00 91.44 70 LEU A N 1
ATOM 560 C CA . LEU A 1 70 ? 0.137 -8.356 1.463 1.00 91.44 70 LEU A CA 1
ATOM 561 C C . LEU A 1 70 ? 0.181 -9.889 1.513 1.00 91.44 70 LEU A C 1
ATOM 563 O O . LEU A 1 70 ? -0.292 -10.542 0.578 1.00 91.44 70 LEU A O 1
ATOM 567 N N . GLU A 1 71 ? 0.742 -10.468 2.576 1.00 88.69 71 GLU A N 1
ATOM 568 C CA . GLU A 1 71 ? 0.836 -11.919 2.753 1.00 88.69 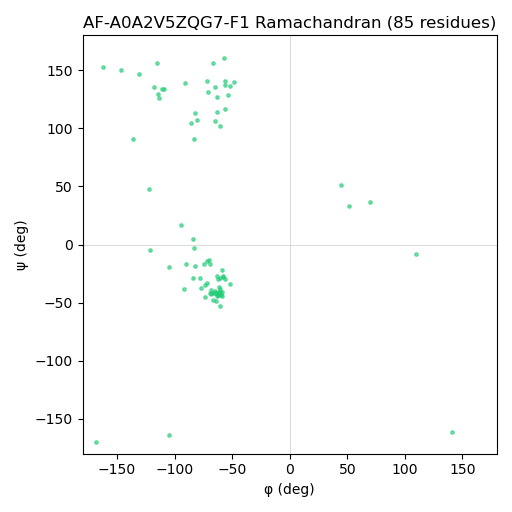71 GLU A CA 1
ATOM 569 C C . GLU A 1 71 ? -0.369 -12.502 3.492 1.00 88.69 71 GLU A C 1
ATOM 571 O O . GLU A 1 71 ? -0.605 -13.712 3.430 1.00 88.69 71 GLU A O 1
ATOM 576 N N . LYS A 1 72 ? -1.154 -11.659 4.171 1.00 85.88 72 LYS A N 1
ATOM 577 C CA . LYS A 1 72 ? -2.313 -12.097 4.946 1.00 85.88 72 LYS A CA 1
ATOM 578 C C . LYS A 1 72 ? -3.619 -11.676 4.281 1.00 85.88 72 LYS A C 1
ATOM 580 O O . LYS A 1 72 ? -3.761 -10.519 3.893 1.00 85.88 72 LYS A O 1
ATOM 585 N N . PRO A 1 73 ? -4.607 -12.578 4.175 1.00 83.00 73 PRO A N 1
ATOM 586 C CA . PRO A 1 73 ? -5.959 -12.171 3.826 1.00 83.00 73 PRO A CA 1
ATOM 587 C C . PRO A 1 73 ? -6.568 -11.325 4.958 1.00 83.00 73 PRO A C 1
ATOM 589 O O . PRO A 1 73 ? -6.154 -11.475 6.112 1.00 83.00 73 PRO A O 1
ATOM 592 N N . PRO A 1 74 ? -7.559 -10.467 4.657 1.00 80.31 74 PRO A N 1
ATOM 593 C CA . PRO A 1 74 ? -8.274 -9.706 5.673 1.00 80.31 74 PRO A CA 1
ATOM 594 C C . PRO A 1 74 ? -8.884 -10.642 6.715 1.00 80.31 74 PRO A C 1
ATOM 596 O O . PRO A 1 74 ? -9.422 -11.702 6.381 1.00 80.31 74 PRO A O 1
ATOM 599 N N . LEU A 1 75 ? -8.768 -10.258 7.986 1.00 73.75 75 LEU A N 1
ATOM 600 C CA . LEU A 1 75 ? -9.320 -11.031 9.090 1.00 73.75 75 LEU A CA 1
ATOM 601 C C . LEU A 1 75 ? -10.856 -11.063 8.976 1.00 73.75 75 LEU A C 1
ATOM 603 O O . LEU A 1 75 ? -11.473 -10.024 8.720 1.00 73.75 75 LEU A O 1
ATOM 607 N N . PRO A 1 76 ? -11.505 -12.225 9.172 1.00 62.44 76 PRO A N 1
ATOM 608 C CA . PRO A 1 76 ? -12.960 -12.296 9.182 1.00 62.44 76 PRO A CA 1
ATOM 609 C C . PRO A 1 76 ? -13.504 -11.464 10.352 1.00 62.44 76 PRO A C 1
ATOM 611 O O . PRO A 1 76 ? -13.267 -11.790 11.512 1.00 62.44 76 PRO A O 1
ATOM 614 N N . GLY A 1 77 ? -14.222 -10.381 10.038 1.00 63.84 77 GLY A N 1
ATOM 615 C CA . GLY A 1 77 ? -14.810 -9.457 11.018 1.00 63.84 77 GLY A CA 1
ATOM 616 C C . GLY A 1 77 ? -14.155 -8.074 11.081 1.00 63.84 77 GLY A C 1
ATOM 617 O O . GLY A 1 77 ? -14.709 -7.176 11.710 1.00 63.84 77 GLY A O 1
ATOM 618 N N . GLU A 1 78 ? -13.031 -7.860 10.394 1.00 59.22 78 GLU A N 1
ATOM 619 C CA . GLU A 1 78 ? -12.448 -6.528 10.237 1.00 59.22 78 GLU A CA 1
ATOM 620 C C . GLU A 1 78 ? -13.160 -5.827 9.075 1.00 59.22 78 GLU A C 1
ATOM 622 O O . GLU A 1 78 ? -12.825 -6.007 7.905 1.00 59.22 78 GLU A O 1
ATOM 627 N N . THR A 1 79 ? -14.239 -5.103 9.384 1.00 56.53 79 THR A N 1
ATOM 628 C CA . THR A 1 79 ? -14.942 -4.279 8.393 1.00 56.53 79 THR A CA 1
ATOM 629 C C . THR A 1 79 ? -13.929 -3.306 7.784 1.00 56.53 79 THR A C 1
ATOM 631 O O . THR A 1 79 ? -13.389 -2.485 8.532 1.00 56.53 79 THR A O 1
ATOM 634 N N . PRO A 1 80 ? -13.638 -3.370 6.470 1.00 61.31 80 PRO A N 1
ATOM 635 C CA . PRO A 1 80 ? -12.771 -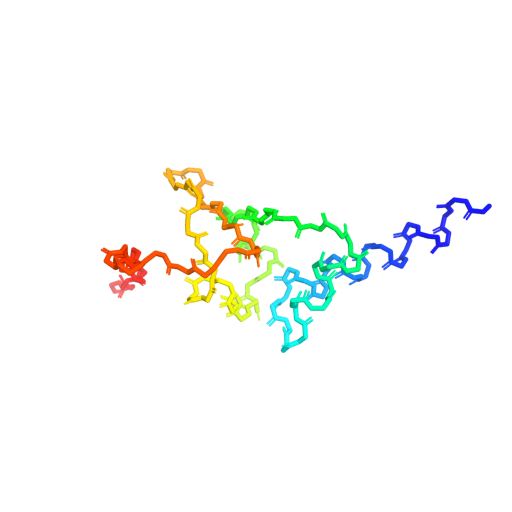2.384 5.847 1.00 61.31 80 PRO A CA 1
ATOM 636 C C . PRO A 1 80 ? -13.365 -0.994 6.107 1.00 61.31 80 PRO A C 1
ATOM 638 O O . PRO A 1 80 ? -14.596 -0.855 6.089 1.00 61.31 80 PRO A O 1
ATOM 641 N N . PRO A 1 81 ? -12.533 0.025 6.394 1.00 61.44 81 PRO A N 1
ATOM 642 C CA . PRO A 1 81 ? -13.032 1.366 6.653 1.00 61.44 81 PRO A CA 1
ATOM 643 C C . PRO A 1 81 ? -13.955 1.779 5.500 1.00 61.44 81 PRO A C 1
ATOM 645 O O . PRO A 1 81 ? -13.628 1.495 4.341 1.00 61.44 81 PRO A O 1
ATOM 648 N N . PRO A 1 82 ? -15.116 2.400 5.787 1.00 54.69 82 PRO A N 1
ATOM 649 C CA . PRO A 1 82 ? -16.032 2.814 4.738 1.00 54.69 82 PRO A CA 1
ATOM 650 C C . PRO A 1 82 ? -15.254 3.663 3.734 1.00 54.69 82 PRO A C 1
ATOM 652 O O . PRO A 1 82 ? -14.527 4.586 4.118 1.00 54.69 82 PRO A O 1
ATOM 655 N N . ALA A 1 83 ? -15.363 3.309 2.450 1.00 57.47 83 ALA A N 1
ATOM 656 C CA . ALA A 1 83 ? -14.800 4.112 1.375 1.00 57.47 83 ALA A CA 1
ATOM 657 C C . ALA A 1 83 ? -15.227 5.575 1.592 1.00 57.47 83 ALA A C 1
ATOM 659 O O . ALA A 1 83 ? -16.372 5.796 1.992 1.00 57.47 83 ALA A O 1
ATOM 660 N N . PRO A 1 84 ? -14.348 6.570 1.372 1.00 55.59 84 PRO A N 1
ATOM 661 C CA . PRO A 1 84 ? -14.724 7.963 1.557 1.00 55.59 84 PRO A CA 1
ATOM 662 C C . PRO A 1 84 ? -15.880 8.286 0.607 1.00 55.59 84 PRO A C 1
ATOM 664 O O . PRO A 1 84 ? -15.678 8.468 -0.592 1.00 55.59 84 PRO A O 1
ATOM 667 N N . THR A 1 85 ? -17.101 8.327 1.136 1.00 48.91 85 THR A N 1
ATOM 668 C CA . THR A 1 85 ? -18.264 8.882 0.452 1.00 48.91 85 THR A CA 1
ATOM 669 C C . THR A 1 85 ? -17.995 10.366 0.281 1.00 48.91 85 THR A C 1
ATOM 671 O O . THR A 1 85 ? -17.960 11.120 1.252 1.00 48.91 85 THR A O 1
ATOM 674 N N . THR A 1 86 ? -17.695 10.752 -0.955 1.00 48.00 86 THR A N 1
ATOM 675 C CA . THR A 1 86 ? -17.587 12.152 -1.365 1.00 48.00 86 THR A CA 1
ATOM 676 C C . THR A 1 86 ? -18.965 12.809 -1.191 1.00 48.00 86 THR A C 1
ATOM 678 O O . THR A 1 86 ? -19.935 12.211 -1.665 1.00 48.00 86 THR A O 1
ATOM 681 N N . PRO A 1 87 ? -19.085 13.948 -0.479 1.00 59.06 87 PRO A N 1
ATOM 682 C CA . PRO A 1 87 ? -20.317 14.735 -0.458 1.00 59.06 87 PRO A CA 1
ATOM 683 C C . PRO A 1 87 ? -20.581 15.421 -1.803 1.00 59.06 87 PRO A C 1
ATOM 685 O O . PRO A 1 87 ? -19.598 15.708 -2.527 1.00 59.06 87 PRO A O 1
#

pLDDT: mean 82.63, std 13.22, range [48.0, 93.06]

Sequence (87 aa):
QGFEDYGKTEDLLKKLMQGGANWRDVARTLQVRYIFWGKDEKKNYAGSQRPWEKTAALAASGTWGAIYDLEKPPLPGETPPPAPTTP

Foldseek 3Di:
DVPVVVVVLVVLVVCLLLADPCNLVSCVVNVPQKDWDFPVSCVVNVNRPPPQLQFFAFPDQDNGTTMTGSVHGHDVPPDRPPDPPDD

Secondary structure (DSSP, 8-state):
-HHHHHHHHHHHHHHHHTT-TTHHHHHHHTT--EEEE-HHHHHHTTT---THHHHSEEEEEETTEEEEETTSPPPTT-PPPPP----